Protein AF-A0A7G7GBA2-F1 (afdb_monomer_lite)

Organism: NCBI:txid2086471

Foldseek 3Di:
DDDDALVVLVVVVVVDPDPQVLCVQLVHDPCQSVCRNVVNDDCDPNNCVSCVVVCVVVVD

Secondary structure (DSSP, 8-state):
-----HHHHHHHHHHSS-HHHHHHHTTPPTTHHHHHHTTSS---HHHHHHHHHHHHHTT-

Radius of gyration: 10.18 Å; chains: 1; bounding box: 23×19×21 Å

Sequence (60 aa):
MKDINPETLHEFFNRIPSIRRLEKEAGMAEGSLAKMVRGKKIITEKTKMRLKPLLEKYNF

pLDDT: mean 80.62, std 7.76, range [52.91, 88.38]

Structure (mmCIF, N/CA/C/O backbone):
data_AF-A0A7G7GBA2-F1
#
_entry.id   AF-A0A7G7GBA2-F1
#
loop_
_atom_site.group_PDB
_atom_site.id
_atom_site.type_symbol
_atom_site.label_atom_id
_atom_site.label_alt_id
_atom_site.label_comp_id
_atom_site.label_asym_id
_atom_site.label_entity_id
_atom_site.label_seq_id
_atom_site.pdbx_PDB_ins_code
_atom_site.Cartn_x
_atom_site.Cartn_y
_atom_site.Cartn_z
_atom_site.occupancy
_atom_site.B_iso_or_equiv
_atom_site.auth_seq_id
_atom_site.auth_comp_id
_atom_site.auth_asym_id
_atom_site.auth_atom_id
_atom_site.pdbx_PDB_model_num
ATOM 1 N N . MET A 1 1 ? -14.271 9.767 4.291 1.00 52.91 1 MET A N 1
ATOM 2 C CA . MET A 1 1 ? -13.022 9.090 3.878 1.00 52.91 1 MET A CA 1
ATOM 3 C C . MET A 1 1 ? -12.875 7.865 4.760 1.00 52.91 1 MET A C 1
ATOM 5 O O . MET A 1 1 ? -12.986 8.031 5.967 1.00 52.91 1 MET A O 1
ATOM 9 N N . LYS A 1 2 ? -12.743 6.660 4.193 1.00 56.44 2 LYS A N 1
ATOM 10 C CA . LYS A 1 2 ? -12.505 5.448 4.992 1.00 56.44 2 LYS A CA 1
ATOM 11 C C . LYS A 1 2 ? -11.094 5.502 5.591 1.00 56.44 2 LYS A C 1
ATOM 13 O O . LYS A 1 2 ? -10.163 5.944 4.919 1.00 56.44 2 LYS A O 1
ATOM 18 N N . ASP A 1 3 ? -10.933 5.057 6.832 1.00 67.75 3 ASP A N 1
ATOM 19 C CA . ASP A 1 3 ? -9.616 4.873 7.443 1.00 67.75 3 ASP A CA 1
ATOM 20 C C . ASP A 1 3 ? -8.803 3.823 6.672 1.00 67.75 3 ASP A C 1
ATOM 22 O O . ASP A 1 3 ? -9.296 2.731 6.395 1.00 67.75 3 ASP A O 1
ATOM 26 N N . ILE A 1 4 ? -7.548 4.143 6.329 1.00 69.44 4 ILE A N 1
ATOM 27 C CA . ILE A 1 4 ? -6.634 3.209 5.652 1.00 69.44 4 ILE A CA 1
ATOM 28 C C . ILE A 1 4 ? -6.173 2.163 6.673 1.00 69.44 4 ILE A C 1
ATOM 30 O O . ILE A 1 4 ? -5.246 2.405 7.453 1.00 69.44 4 ILE A O 1
ATOM 34 N N . ASN A 1 5 ? -6.816 1.000 6.647 1.00 75.25 5 ASN A N 1
ATOM 35 C CA . ASN A 1 5 ? -6.508 -0.163 7.472 1.00 75.25 5 ASN A CA 1
ATOM 36 C C . ASN A 1 5 ? -6.174 -1.390 6.586 1.00 75.25 5 ASN A C 1
ATOM 38 O O . ASN A 1 5 ? -6.337 -1.343 5.362 1.00 75.25 5 ASN A O 1
ATOM 42 N N . PRO A 1 6 ? -5.650 -2.492 7.154 1.00 76.00 6 PRO A N 1
ATOM 43 C CA . PRO A 1 6 ? -5.292 -3.675 6.369 1.00 76.00 6 PRO A CA 1
ATOM 44 C C . PRO A 1 6 ? -6.463 -4.278 5.579 1.00 76.00 6 PRO A C 1
ATOM 46 O O . PRO A 1 6 ? -6.250 -4.761 4.470 1.00 76.00 6 PRO A O 1
ATOM 49 N N . GLU A 1 7 ? -7.686 -4.215 6.111 1.00 77.06 7 GLU A N 1
ATOM 50 C CA . GLU A 1 7 ? -8.892 -4.760 5.474 1.00 77.06 7 GLU A CA 1
ATOM 51 C C . GLU A 1 7 ? -9.323 -3.934 4.253 1.00 77.06 7 GLU A C 1
ATOM 53 O O . GLU A 1 7 ? -9.546 -4.487 3.179 1.00 77.06 7 GLU A O 1
ATOM 58 N N . THR A 1 8 ? -9.344 -2.604 4.368 1.00 76.19 8 THR A N 1
ATOM 59 C CA . THR A 1 8 ? -9.615 -1.687 3.243 1.00 76.19 8 THR A CA 1
ATOM 60 C C . THR A 1 8 ? -8.550 -1.800 2.164 1.00 76.19 8 THR A C 1
ATOM 62 O O . THR A 1 8 ? -8.874 -1.792 0.980 1.00 76.19 8 THR A O 1
ATOM 65 N N . LEU A 1 9 ? -7.282 -1.966 2.546 1.00 76.44 9 LEU A N 1
ATOM 66 C CA . LEU A 1 9 ? -6.224 -2.259 1.584 1.00 76.44 9 LEU A CA 1
ATOM 67 C C . LEU A 1 9 ? -6.455 -3.602 0.885 1.00 76.44 9 LEU A C 1
ATOM 69 O O . LEU A 1 9 ? -6.274 -3.693 -0.325 1.00 76.44 9 LEU A O 1
ATOM 73 N N . HIS A 1 10 ? -6.883 -4.633 1.613 1.00 75.75 10 HIS A N 1
ATOM 74 C CA . HIS A 1 10 ? -7.195 -5.935 1.029 1.00 75.75 10 HIS A CA 1
ATOM 75 C C . HIS A 1 10 ? -8.346 -5.845 0.008 1.00 75.75 10 HIS A C 1
ATOM 77 O O . HIS A 1 10 ? -8.225 -6.359 -1.104 1.00 75.75 10 HIS A O 1
ATOM 83 N N . GLU A 1 11 ? -9.432 -5.138 0.335 1.00 78.12 11 GLU A N 1
ATOM 84 C CA . GLU A 1 11 ? -10.539 -4.866 -0.595 1.00 78.12 11 GLU A CA 1
ATOM 85 C C . GLU A 1 11 ? -10.089 -4.070 -1.831 1.00 78.12 11 GLU A C 1
ATOM 87 O O . GLU A 1 11 ? -10.455 -4.404 -2.961 1.00 78.12 11 GLU A O 1
ATOM 92 N N . PHE A 1 12 ? -9.264 -3.040 -1.631 1.00 75.06 12 PHE A N 1
ATOM 93 C CA . PHE A 1 12 ? -8.700 -2.221 -2.702 1.00 75.06 12 PHE A CA 1
ATOM 94 C C . PHE A 1 12 ? -7.850 -3.049 -3.664 1.00 75.06 12 PHE A C 1
ATOM 96 O O . PHE A 1 12 ? -8.017 -2.972 -4.882 1.00 75.06 12 PHE A O 1
ATOM 103 N N . PHE A 1 13 ? -6.967 -3.891 -3.129 1.00 72.44 13 PHE A N 1
ATOM 104 C CA . PHE A 1 13 ? -6.099 -4.733 -3.942 1.00 72.44 13 PHE A CA 1
ATOM 105 C C . PHE A 1 13 ? -6.851 -5.843 -4.673 1.00 72.44 13 PHE A C 1
ATOM 107 O O . PHE A 1 13 ? -6.444 -6.197 -5.773 1.00 72.44 13 PHE A O 1
ATOM 114 N N . ASN A 1 14 ? -7.967 -6.338 -4.135 1.00 75.25 14 ASN A N 1
ATOM 115 C CA . ASN A 1 14 ? -8.835 -7.269 -4.861 1.00 75.25 14 ASN A CA 1
ATOM 116 C C . ASN A 1 14 ? -9.520 -6.621 -6.073 1.00 75.25 14 ASN A C 1
ATOM 118 O O . ASN A 1 14 ? -9.850 -7.314 -7.033 1.00 75.25 14 ASN A O 1
ATOM 122 N N . ARG A 1 15 ? -9.729 -5.298 -6.053 1.00 72.19 15 ARG A N 1
ATOM 123 C CA . ARG A 1 15 ? -10.319 -4.549 -7.173 1.00 72.19 15 ARG A CA 1
ATOM 124 C C . ARG A 1 15 ? -9.303 -4.130 -8.232 1.00 72.19 15 ARG A C 1
ATOM 126 O O . ARG A 1 15 ? -9.710 -3.727 -9.321 1.00 72.19 15 ARG A O 1
ATOM 133 N N . ILE A 1 16 ? -8.002 -4.206 -7.940 1.00 70.06 16 ILE A N 1
ATOM 134 C CA . ILE A 1 16 ? -6.953 -3.713 -8.835 1.00 70.06 16 ILE A CA 1
ATOM 135 C C . ILE A 1 16 ? -6.106 -4.877 -9.348 1.00 70.06 16 ILE A C 1
ATOM 137 O O . ILE A 1 16 ? -5.474 -5.575 -8.559 1.00 70.06 16 ILE A O 1
ATOM 141 N N . PRO A 1 17 ? -5.989 -5.053 -10.676 1.00 64.81 17 PRO A N 1
ATOM 142 C CA . PRO A 1 17 ? -5.377 -6.243 -11.265 1.00 64.81 17 PRO A CA 1
ATOM 143 C C . PRO A 1 17 ? -3.882 -6.435 -10.959 1.00 64.81 17 PRO A C 1
ATOM 145 O O . PRO A 1 17 ? -3.339 -7.499 -11.247 1.00 64.81 17 PRO A O 1
ATOM 148 N N . SER A 1 18 ? -3.176 -5.443 -10.395 1.00 82.50 18 SER A N 1
ATOM 149 C CA . SER A 1 18 ? -1.772 -5.627 -10.017 1.00 82.50 18 SER A CA 1
ATOM 150 C C . SER A 1 18 ? -1.313 -4.734 -8.862 1.00 82.50 18 SER A C 1
ATOM 152 O O . SER A 1 18 ? -1.004 -3.555 -9.049 1.00 82.50 18 SER A O 1
ATOM 154 N N . ILE A 1 19 ? -1.136 -5.341 -7.683 1.00 82.06 19 ILE A N 1
ATOM 155 C CA . ILE A 1 19 ? -0.457 -4.730 -6.524 1.00 82.06 19 ILE A CA 1
ATOM 156 C C . ILE A 1 19 ? 0.928 -4.198 -6.923 1.00 82.06 19 ILE A C 1
ATOM 158 O O . ILE A 1 19 ? 1.316 -3.106 -6.520 1.00 82.06 19 ILE A O 1
ATOM 162 N N . ARG A 1 20 ? 1.649 -4.923 -7.787 1.00 83.81 20 ARG A N 1
ATOM 163 C CA . ARG A 1 20 ? 2.983 -4.533 -8.267 1.00 83.81 20 ARG A CA 1
ATOM 164 C C . ARG A 1 20 ? 2.969 -3.203 -9.027 1.00 83.81 20 ARG A C 1
ATOM 166 O O . ARG A 1 20 ? 3.884 -2.395 -8.886 1.00 83.81 20 ARG A O 1
ATOM 173 N N . ARG A 1 21 ? 1.922 -2.951 -9.820 1.00 84.69 21 ARG A N 1
ATOM 174 C CA . ARG A 1 21 ? 1.750 -1.671 -10.521 1.00 84.69 21 ARG A CA 1
ATOM 175 C C . ARG A 1 21 ? 1.505 -0.529 -9.536 1.00 84.69 21 ARG A C 1
ATOM 177 O O . ARG A 1 21 ? 2.089 0.536 -9.703 1.00 84.69 21 ARG A O 1
ATOM 184 N N . LEU A 1 22 ? 0.711 -0.768 -8.494 1.00 83.12 22 LEU A N 1
ATOM 185 C CA . LEU A 1 22 ? 0.464 0.213 -7.434 1.00 83.12 22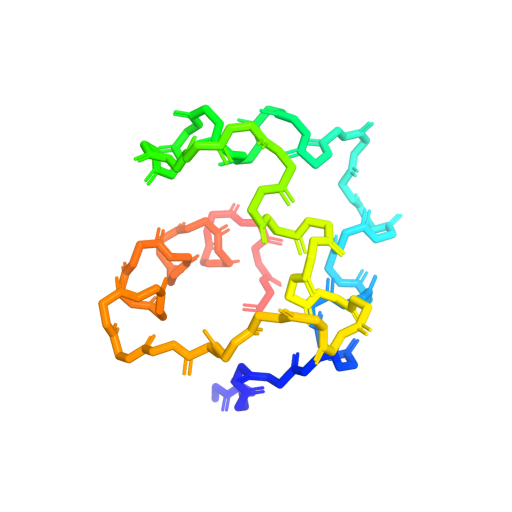 LEU A CA 1
ATOM 186 C C . LEU A 1 22 ? 1.734 0.539 -6.652 1.00 83.12 22 LEU A C 1
ATOM 188 O O . LEU A 1 22 ? 1.995 1.704 -6.386 1.00 83.12 22 LEU A O 1
ATOM 192 N N . GLU A 1 23 ? 2.559 -0.461 -6.336 1.00 88.06 23 GLU A N 1
ATOM 193 C CA . GLU A 1 23 ? 3.857 -0.240 -5.687 1.00 88.06 23 GLU A CA 1
ATOM 194 C C . GLU A 1 23 ? 4.765 0.647 -6.541 1.00 88.06 23 GLU A C 1
ATOM 196 O O . GLU A 1 23 ? 5.372 1.584 -6.021 1.00 88.06 23 GLU A O 1
ATOM 201 N N . LYS A 1 24 ? 4.801 0.406 -7.857 1.00 87.50 24 LYS A N 1
ATOM 202 C CA . LYS A 1 24 ? 5.572 1.219 -8.802 1.00 87.50 24 LYS A CA 1
ATOM 203 C C . LYS A 1 24 ? 5.044 2.654 -8.894 1.00 87.50 24 LYS A C 1
ATOM 205 O O . LYS A 1 24 ? 5.841 3.585 -8.833 1.00 87.50 24 LYS A O 1
ATOM 210 N N . GLU A 1 25 ? 3.727 2.842 -9.002 1.00 85.62 25 GLU A N 1
ATOM 211 C CA . GLU A 1 25 ? 3.107 4.178 -9.034 1.00 85.62 25 GLU A CA 1
ATOM 212 C C . GLU A 1 25 ? 3.273 4.926 -7.694 1.00 85.62 25 GLU A C 1
ATOM 214 O O . GLU A 1 25 ? 3.483 6.134 -7.690 1.00 85.62 25 GLU A O 1
ATOM 219 N N . ALA A 1 26 ? 3.274 4.216 -6.560 1.00 84.06 26 ALA A N 1
ATOM 220 C CA . ALA A 1 26 ? 3.484 4.779 -5.221 1.00 84.06 26 ALA A CA 1
ATOM 221 C C . ALA A 1 26 ? 4.961 5.070 -4.882 1.00 84.06 26 ALA A C 1
ATOM 223 O O . ALA A 1 26 ? 5.264 5.527 -3.771 1.00 84.06 26 ALA A O 1
ATOM 224 N N . GLY A 1 27 ? 5.906 4.714 -5.762 1.00 87.25 27 GLY A N 1
ATOM 225 C CA . GLY A 1 27 ? 7.343 4.759 -5.463 1.00 87.25 27 GLY A CA 1
ATOM 226 C C . GLY A 1 27 ? 7.720 3.897 -4.249 1.00 87.25 27 GLY A C 1
ATOM 2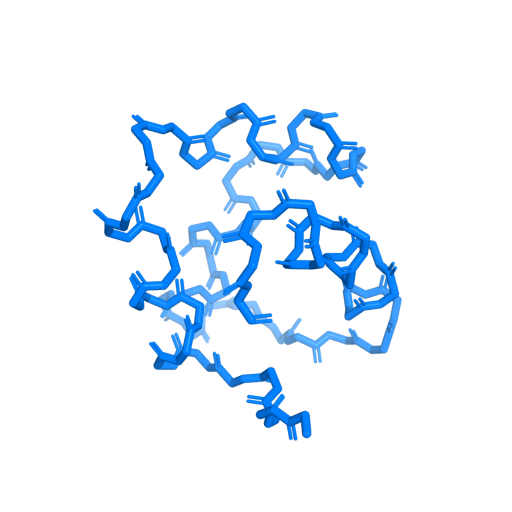27 O O . GLY A 1 27 ? 8.544 4.289 -3.412 1.00 87.25 27 GLY A O 1
ATOM 228 N N . MET A 1 28 ? 7.050 2.758 -4.084 1.00 87.56 28 MET A N 1
ATOM 229 C CA . MET A 1 28 ? 7.253 1.811 -2.992 1.00 87.56 28 MET A CA 1
ATOM 230 C C . MET A 1 28 ? 8.097 0.622 -3.446 1.00 87.56 28 MET A C 1
ATOM 232 O O . MET A 1 28 ? 8.069 0.214 -4.602 1.00 87.56 28 MET A O 1
ATOM 236 N N . ALA A 1 29 ? 8.854 0.055 -2.504 1.00 87.44 29 ALA A N 1
ATOM 237 C CA . ALA A 1 29 ? 9.637 -1.146 -2.763 1.00 87.44 29 ALA A CA 1
ATOM 238 C C . ALA A 1 29 ? 8.721 -2.346 -3.031 1.00 87.44 29 ALA A C 1
ATOM 240 O O . ALA A 1 29 ? 7.709 -2.505 -2.339 1.00 87.44 29 ALA A O 1
ATOM 241 N N . GLU A 1 30 ? 9.129 -3.199 -3.970 1.00 88.00 30 GLU A N 1
ATOM 242 C CA . GLU A 1 30 ? 8.387 -4.395 -4.370 1.00 88.00 30 GLU A CA 1
ATOM 243 C C . GLU A 1 30 ? 8.055 -5.288 -3.158 1.00 88.00 30 GLU A C 1
ATOM 245 O O . GLU A 1 30 ? 8.888 -5.536 -2.278 1.00 88.00 30 GLU A O 1
ATOM 250 N N . GLY A 1 31 ? 6.797 -5.716 -3.071 1.00 88.38 31 GLY A N 1
ATOM 251 C CA . GLY A 1 31 ? 6.258 -6.512 -1.971 1.00 88.38 31 GLY A CA 1
ATOM 252 C C . GLY A 1 31 ? 6.014 -5.739 -0.668 1.00 88.38 31 GLY A C 1
ATOM 253 O O . GLY A 1 31 ? 5.638 -6.349 0.337 1.00 88.38 31 GLY A O 1
ATOM 254 N N . SER A 1 32 ? 6.216 -4.417 -0.631 1.00 88.38 32 SER A N 1
ATOM 255 C CA . SER A 1 32 ? 5.883 -3.600 0.544 1.00 88.38 32 SER A CA 1
ATOM 256 C C . SER A 1 32 ? 4.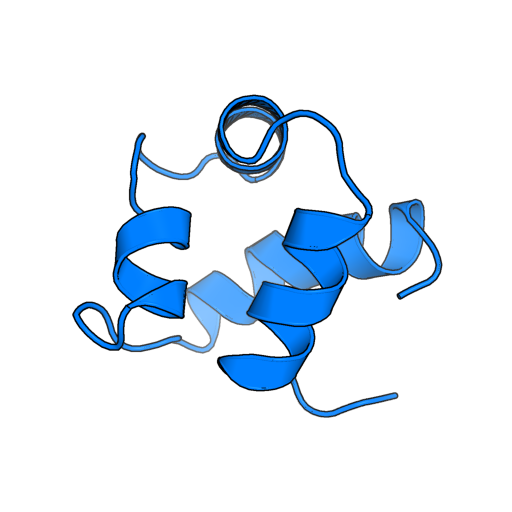396 -3.619 0.860 1.00 88.38 32 SER A C 1
ATOM 258 O O . SER A 1 32 ? 4.052 -3.772 2.031 1.00 88.38 32 SER A O 1
ATOM 260 N N . LEU A 1 33 ? 3.532 -3.474 -0.145 1.00 85.25 33 LEU A N 1
ATOM 261 C CA . LEU A 1 33 ? 2.085 -3.484 0.047 1.00 85.25 33 LEU A CA 1
ATOM 262 C C . LEU A 1 33 ? 1.614 -4.883 0.436 1.00 85.25 33 LEU A C 1
ATOM 264 O O . LEU A 1 33 ? 0.874 -5.026 1.402 1.00 85.25 33 LEU A O 1
ATOM 268 N N . ALA A 1 34 ? 2.147 -5.929 -0.202 1.00 86.31 34 ALA A N 1
ATOM 269 C CA . ALA A 1 34 ? 1.850 -7.312 0.177 1.00 86.31 34 ALA A CA 1
ATOM 270 C C . ALA A 1 34 ? 2.217 -7.614 1.645 1.00 86.31 34 ALA A C 1
ATOM 272 O O . ALA A 1 34 ? 1.483 -8.312 2.347 1.00 86.31 34 ALA A O 1
ATOM 273 N N . LYS A 1 35 ? 3.335 -7.068 2.145 1.00 88.31 35 LYS A N 1
ATOM 274 C CA . LYS A 1 35 ? 3.714 -7.184 3.563 1.00 88.31 35 LYS A CA 1
ATOM 275 C C . LYS A 1 35 ? 2.762 -6.416 4.485 1.00 88.31 35 LYS A C 1
ATOM 277 O O . LYS A 1 35 ? 2.502 -6.907 5.577 1.00 88.31 35 LYS A O 1
ATOM 282 N N . MET A 1 36 ? 2.240 -5.263 4.063 1.00 86.88 36 MET A N 1
ATOM 283 C CA . MET A 1 36 ? 1.272 -4.476 4.845 1.00 86.88 36 MET A CA 1
ATOM 284 C C . MET A 1 36 ? -0.077 -5.181 4.959 1.00 86.88 36 MET A C 1
ATOM 286 O O . MET A 1 36 ? -0.606 -5.300 6.058 1.00 86.88 36 MET A O 1
ATOM 290 N N . VAL A 1 37 ? -0.582 -5.729 3.851 1.00 83.06 37 VAL A N 1
ATOM 291 C CA . VAL A 1 37 ? -1.826 -6.519 3.823 1.00 83.06 37 VAL A CA 1
ATOM 292 C C . VAL A 1 37 ? -1.736 -7.726 4.752 1.00 83.06 37 VAL A C 1
ATOM 294 O O . VAL A 1 37 ? -2.665 -8.023 5.488 1.00 83.06 37 VAL A O 1
ATOM 297 N N . ARG A 1 38 ? -0.583 -8.403 4.767 1.00 84.75 38 ARG A N 1
ATOM 298 C CA . ARG A 1 38 ? -0.326 -9.565 5.635 1.00 84.75 38 ARG A CA 1
ATOM 299 C C . ARG A 1 38 ? -0.014 -9.193 7.093 1.00 84.75 38 ARG A C 1
ATOM 301 O O . ARG A 1 38 ? 0.416 -10.066 7.840 1.00 84.75 38 ARG A O 1
ATOM 308 N N . GLY A 1 39 ? -0.107 -7.917 7.477 1.00 83.56 39 GLY A N 1
ATOM 309 C CA . GLY A 1 39 ? 0.244 -7.440 8.822 1.00 83.56 39 GLY A CA 1
ATOM 310 C C . GLY A 1 39 ? 1.735 -7.547 9.176 1.00 83.56 39 GLY A C 1
ATOM 311 O O . GLY A 1 39 ? 2.123 -7.303 10.311 1.00 83.56 39 GLY A O 1
ATOM 312 N N . LYS A 1 40 ? 2.603 -7.884 8.213 1.00 85.12 40 LYS A N 1
ATOM 313 C CA . LYS A 1 40 ? 4.058 -8.041 8.406 1.00 85.12 40 LYS A CA 1
ATOM 314 C C . LYS A 1 40 ? 4.828 -6.719 8.321 1.00 85.12 40 LYS A C 1
ATOM 316 O O . LYS A 1 40 ? 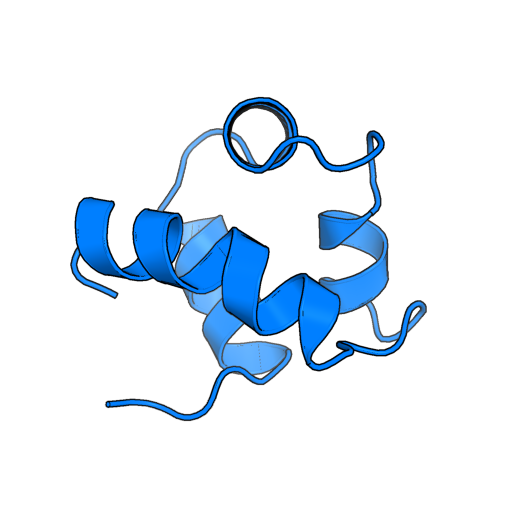6.047 -6.706 8.477 1.00 85.12 40 LYS A O 1
ATOM 321 N N . LYS A 1 41 ? 4.150 -5.616 7.996 1.00 84.44 41 LYS A N 1
ATOM 322 C CA . LYS A 1 41 ? 4.730 -4.274 7.893 1.00 84.44 41 LYS A CA 1
ATOM 323 C C . LYS A 1 41 ? 3.713 -3.241 8.365 1.00 84.44 41 LYS A C 1
ATOM 325 O O . LYS A 1 41 ? 2.587 -3.224 7.882 1.00 84.44 41 LYS A O 1
ATOM 330 N N . ILE A 1 42 ? 4.139 -2.371 9.276 1.00 86.06 42 ILE A N 1
ATOM 331 C CA . ILE A 1 42 ? 3.302 -1.302 9.829 1.00 86.06 42 ILE A CA 1
ATOM 332 C C . ILE A 1 42 ? 3.005 -0.261 8.743 1.00 86.06 42 ILE A C 1
ATOM 334 O 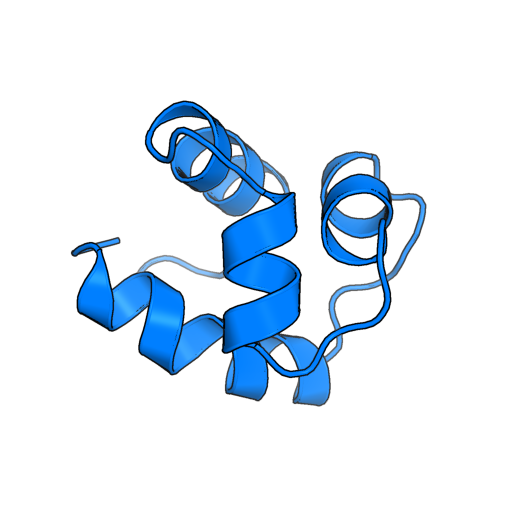O . ILE A 1 42 ? 3.898 0.158 7.997 1.00 86.06 42 ILE A O 1
ATOM 338 N N . ILE A 1 43 ? 1.745 0.167 8.673 1.00 84.69 43 ILE A N 1
ATOM 339 C CA . ILE A 1 43 ? 1.300 1.267 7.818 1.00 84.69 43 ILE A CA 1
ATOM 340 C C . ILE A 1 43 ? 1.654 2.575 8.528 1.00 84.69 43 ILE A C 1
ATOM 342 O O . ILE A 1 43 ? 1.000 2.985 9.481 1.00 84.69 43 ILE A O 1
ATOM 346 N N . THR A 1 44 ? 2.723 3.221 8.075 1.00 86.25 44 THR A N 1
ATOM 347 C CA . THR A 1 44 ? 3.170 4.515 8.609 1.00 86.25 44 THR A CA 1
ATOM 348 C C . THR A 1 44 ? 2.452 5.682 7.931 1.00 86.25 44 THR A C 1
ATOM 350 O O . THR A 1 44 ? 1.971 5.545 6.807 1.00 86.25 44 THR A O 1
ATOM 353 N N . GLU A 1 45 ? 2.468 6.871 8.536 1.00 85.94 45 GLU A N 1
ATOM 354 C CA . GLU A 1 45 ? 1.926 8.093 7.909 1.00 85.94 45 GLU A CA 1
ATOM 355 C C . GLU A 1 45 ? 2.568 8.394 6.545 1.00 85.94 45 GLU A C 1
ATOM 357 O O . GLU A 1 45 ? 1.886 8.721 5.575 1.00 85.94 45 GLU A O 1
ATOM 362 N N . LYS A 1 46 ? 3.878 8.148 6.408 1.00 85.62 46 LYS A N 1
ATOM 363 C CA . LYS A 1 46 ? 4.584 8.230 5.117 1.00 85.62 46 LYS A CA 1
ATOM 364 C C . LYS A 1 46 ? 3.999 7.285 4.065 1.00 85.62 46 LYS A C 1
ATOM 366 O O . LYS A 1 46 ? 3.964 7.617 2.883 1.00 85.62 46 LYS A O 1
ATOM 371 N N . THR A 1 47 ? 3.563 6.102 4.485 1.00 85.81 47 THR A N 1
ATOM 372 C CA . THR A 1 47 ? 2.919 5.123 3.606 1.00 85.81 47 THR A CA 1
ATOM 373 C C . THR A 1 47 ? 1.523 5.590 3.209 1.00 85.81 47 THR A C 1
ATOM 375 O O . THR A 1 47 ? 1.195 5.557 2.026 1.00 85.81 47 THR A O 1
ATOM 378 N N . LYS A 1 48 ? 0.728 6.079 4.169 1.00 83.06 48 LYS A N 1
ATOM 379 C CA . LYS A 1 48 ? -0.610 6.625 3.904 1.00 83.06 48 LYS A CA 1
ATOM 380 C C . LYS A 1 48 ? -0.552 7.779 2.906 1.00 83.06 48 LYS A C 1
ATOM 382 O O . LYS A 1 48 ? -1.303 7.765 1.941 1.00 83.06 48 LYS A O 1
ATOM 387 N N . MET A 1 49 ? 0.396 8.706 3.062 1.00 88.38 49 MET A N 1
ATOM 388 C CA . MET A 1 49 ? 0.594 9.811 2.112 1.00 88.38 49 MET A CA 1
ATOM 389 C C .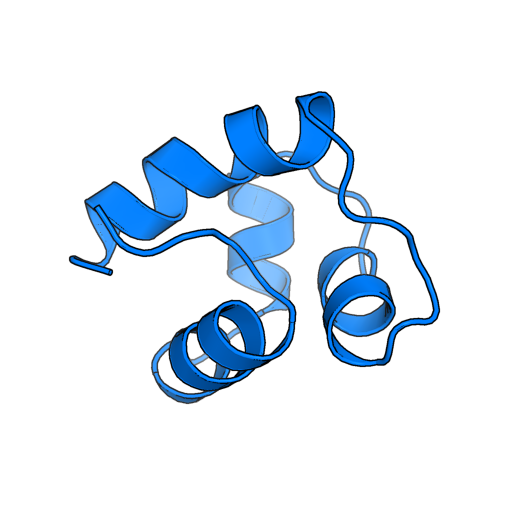 MET A 1 49 ? 0.916 9.335 0.690 1.00 88.38 49 MET A C 1
ATOM 391 O O . MET A 1 49 ? 0.444 9.934 -0.269 1.00 88.38 49 MET A O 1
ATOM 395 N N . ARG A 1 50 ? 1.685 8.248 0.537 1.00 85.94 50 ARG A N 1
ATOM 396 C CA . ARG A 1 50 ? 1.996 7.663 -0.781 1.00 85.94 50 ARG A CA 1
ATOM 397 C C . ARG A 1 50 ? 0.811 6.928 -1.403 1.00 85.94 50 ARG A C 1
ATOM 399 O O . ARG A 1 50 ? 0.662 6.946 -2.618 1.00 85.94 50 ARG A O 1
ATOM 406 N N . LEU A 1 51 ? -0.008 6.272 -0.581 1.00 84.06 51 LEU A N 1
ATOM 407 C CA . LEU A 1 51 ? -1.165 5.502 -1.042 1.00 84.06 51 LEU A CA 1
ATOM 408 C C . LEU A 1 51 ? -2.399 6.368 -1.292 1.00 84.06 51 LEU A C 1
ATOM 410 O O . LEU A 1 51 ? -3.181 6.039 -2.175 1.00 84.06 51 LEU A O 1
ATOM 414 N N . LYS A 1 52 ? -2.563 7.478 -0.569 1.00 84.31 52 LYS A N 1
ATOM 415 C CA . LYS A 1 52 ? -3.702 8.393 -0.703 1.00 84.31 52 LYS A CA 1
ATOM 416 C C . LYS A 1 52 ? -4.023 8.788 -2.157 1.00 84.31 52 LYS A C 1
ATOM 418 O O . LYS A 1 52 ? -5.156 8.548 -2.560 1.00 84.31 52 LYS A O 1
ATOM 423 N N . PRO A 1 53 ? -3.076 9.295 -2.976 1.00 86.19 53 PRO A N 1
ATOM 424 C CA . PRO A 1 53 ? -3.382 9.660 -4.363 1.00 86.19 53 PRO A CA 1
ATOM 425 C C . PRO A 1 53 ? -3.773 8.455 -5.231 1.00 86.19 53 PRO A C 1
ATOM 427 O O . PRO A 1 53 ? -4.505 8.607 -6.204 1.00 86.19 53 PRO A O 1
ATOM 430 N N . LEU A 1 54 ? -3.307 7.248 -4.892 1.00 82.50 54 LEU A N 1
ATOM 431 C CA . LEU A 1 54 ? -3.727 6.027 -5.579 1.00 82.50 54 LEU A CA 1
ATOM 432 C C . LEU A 1 54 ? -5.152 5.643 -5.193 1.00 82.50 54 LEU A C 1
ATOM 434 O O . LEU A 1 54 ? -5.947 5.356 -6.077 1.00 82.50 54 LEU A O 1
ATOM 438 N N . LEU A 1 55 ? -5.488 5.668 -3.905 1.00 81.44 55 LEU A N 1
ATOM 439 C CA . LEU A 1 55 ? -6.848 5.389 -3.440 1.00 81.44 55 LEU A CA 1
ATOM 440 C C . LEU A 1 55 ? -7.849 6.351 -4.102 1.00 81.44 55 LEU A C 1
ATOM 442 O O . LEU A 1 55 ? -8.817 5.896 -4.704 1.00 81.44 55 LEU A O 1
ATOM 446 N N . GLU A 1 56 ? -7.534 7.651 -4.134 1.00 82.31 56 GLU A N 1
ATOM 447 C CA . GLU A 1 56 ? -8.346 8.668 -4.818 1.00 82.31 56 GLU A CA 1
ATOM 448 C C . GLU A 1 56 ? -8.477 8.397 -6.328 1.00 82.31 56 GLU A C 1
ATOM 450 O O . GLU A 1 56 ? -9.584 8.410 -6.863 1.00 82.31 56 GLU A O 1
ATOM 455 N N . LYS A 1 57 ? -7.374 8.071 -7.023 1.00 81.62 57 LYS A N 1
ATOM 456 C CA . LYS A 1 57 ? -7.371 7.754 -8.467 1.00 81.62 57 LYS A CA 1
ATOM 457 C C . LYS A 1 57 ? -8.281 6.577 -8.832 1.00 81.62 57 LYS A C 1
ATOM 459 O O . LYS A 1 57 ? -8.809 6.534 -9.940 1.00 81.62 57 LYS A O 1
ATOM 464 N N . TYR A 1 58 ? -8.435 5.616 -7.929 1.00 76.00 58 TYR A N 1
ATOM 465 C CA . TYR A 1 58 ? -9.244 4.415 -8.136 1.00 76.00 58 TYR A CA 1
ATOM 466 C C . TYR A 1 58 ? -10.604 4.482 -7.406 1.00 76.00 58 TYR A C 1
ATOM 468 O O . TYR A 1 58 ? -11.269 3.453 -7.283 1.00 76.00 58 TYR A O 1
ATOM 476 N N . ASN A 1 59 ? -11.041 5.677 -6.972 1.00 71.81 59 ASN A N 1
ATOM 477 C CA . ASN A 1 59 ? -12.309 5.929 -6.267 1.00 71.81 59 ASN A CA 1
ATOM 478 C C . ASN A 1 59 ? -12.518 5.046 -5.023 1.00 71.81 59 ASN A C 1
ATOM 480 O O . ASN A 1 59 ? -13.601 4.486 -4.823 1.00 71.81 59 ASN A O 1
ATOM 484 N N . PHE A 1 60 ? -11.472 4.895 -4.211 1.00 68.19 60 PHE A N 1
ATOM 485 C CA . PHE A 1 60 ? -11.498 4.111 -2.978 1.00 68.19 60 PHE A CA 1
ATOM 486 C C . PHE A 1 60 ? -11.567 4.980 -1.719 1.00 68.19 60 PHE A C 1
ATOM 488 O O . PHE A 1 60 ? -10.873 6.020 -1.673 1.00 68.19 60 PHE A O 1
#